Protein AF-A0A4S8M2S5-F1 (afdb_monomer)

pLDDT: mean 88.78, std 15.47, range [33.12, 98.62]

Mean predicted aligned error: 6.39 Å

Secondary structure (DSSP, 8-state):
----EEEEES--TT--HHHHHHHHHTTSTT-EEEEEEEE-TTT--EEEEEEEEESSHHHHHHHHHHHTT-B--STT---B-EEEE-SS-SHHHHHHHHHTSGGGGS-GGGS-EEE--SSSTTTTSEEPPPPPSSPPPPS--SS-S---

Organism: Dendrothele bispora (strain CBS 962.96) (NCBI:txid1314807)

Foldseek 3Di:
DFFFKKKKFQADFADFPVNVLVVLCVFQNLFWFKKAFAADPVVRTTPGIMMTGGLGPVSVVSCCVVQAQDQPPPPPDRTHIHMDGDPQGDPVSVLVVQLQDCQVVDDPSRHMWGFDSDPDPRRSPTDDRDHRPDDHDDPDCPDDPDDD

InterPro domains:
  IPR000504 RNA recognition motif domain [PS50102] (4-88)
  IPR007201 Mei2-like, C-terminal RNA recognition motif [PF04059] (3-99)
  IPR012677 Nucleotide-binding alpha-beta plait domain superfamily [G3DSA:3.30.70.330] (5-88)
  IPR035979 RNA-binding domain superfamily [SSF54928] (3-73)

Radius of gyration: 15.42 Å; Cα contacts (8 Å, |Δi|>4): 245; chains: 1; bounding box: 32×38×40 Å

Structure (mmCIF, N/CA/C/O backbone):
data_AF-A0A4S8M2S5-F1
#
_entry.id   AF-A0A4S8M2S5-F1
#
loop_
_atom_site.group_PDB
_atom_site.id
_atom_site.type_symbol
_atom_site.label_atom_id
_atom_site.label_alt_id
_atom_site.label_comp_id
_atom_site.label_asym_id
_atom_site.label_entity_id
_atom_site.label_seq_id
_atom_site.pdbx_PDB_ins_code
_atom_site.Cartn_x
_atom_site.Cartn_y
_atom_site.Cartn_z
_atom_site.occupancy
_atom_site.B_iso_or_equiv
_atom_site.auth_seq_id
_atom_site.auth_comp_id
_atom_site.auth_asym_id
_atom_site.auth_atom_id
_atom_site.pdbx_PDB_model_num
ATOM 1 N N . ASP A 1 1 ? -19.043 -10.058 0.296 1.00 74.88 1 ASP A N 1
ATOM 2 C CA . ASP A 1 1 ? -18.002 -9.318 -0.442 1.00 74.88 1 ASP A CA 1
ATOM 3 C C . ASP A 1 1 ? -16.680 -10.021 -0.181 1.00 74.88 1 ASP A C 1
ATOM 5 O O . ASP A 1 1 ? -16.375 -10.253 0.982 1.00 74.88 1 ASP A O 1
ATOM 9 N N . THR A 1 2 ? -15.982 -10.461 -1.226 1.00 92.00 2 THR A N 1
ATOM 10 C CA . THR A 1 2 ? -14.740 -11.259 -1.138 1.00 92.00 2 THR A CA 1
ATOM 11 C C . THR A 1 2 ? -13.499 -10.458 -1.533 1.00 92.00 2 THR A C 1
ATOM 13 O O . THR A 1 2 ? -12.407 -11.009 -1.627 1.00 92.00 2 THR A O 1
ATOM 16 N N . ARG A 1 3 ? -13.661 -9.158 -1.792 1.00 96.88 3 ARG A N 1
ATOM 17 C CA . ARG A 1 3 ? -12.584 -8.274 -2.237 1.00 96.88 3 ARG A CA 1
ATOM 18 C C . ARG A 1 3 ? -11.594 -8.002 -1.112 1.00 96.88 3 ARG A C 1
ATOM 20 O O . ARG A 1 3 ? -11.990 -7.668 0.002 1.00 96.88 3 ARG A O 1
ATOM 27 N N . THR A 1 4 ? -10.310 -8.084 -1.433 1.00 98.00 4 THR A N 1
ATOM 28 C CA . THR A 1 4 ? -9.194 -7.892 -0.494 1.00 98.00 4 THR A CA 1
ATOM 29 C C . THR A 1 4 ? -8.316 -6.696 -0.845 1.00 98.00 4 THR A C 1
ATOM 31 O O . THR A 1 4 ? -7.469 -6.297 -0.047 1.00 98.00 4 THR A O 1
ATOM 34 N N . THR A 1 5 ? -8.510 -6.095 -2.023 1.00 98.44 5 THR A N 1
ATOM 35 C CA . THR A 1 5 ? -7.683 -4.990 -2.507 1.00 98.44 5 THR A CA 1
ATOM 36 C C . THR A 1 5 ? -8.401 -3.655 -2.405 1.00 98.44 5 THR A C 1
ATOM 38 O O . THR A 1 5 ? -9.521 -3.476 -2.900 1.00 98.44 5 THR A O 1
ATOM 41 N N . ILE A 1 6 ? -7.714 -2.666 -1.844 1.00 98.25 6 ILE A N 1
ATOM 42 C CA . ILE A 1 6 ? -8.193 -1.288 -1.770 1.00 98.25 6 ILE A CA 1
ATOM 43 C C . ILE A 1 6 ? -7.203 -0.301 -2.376 1.00 98.25 6 ILE A C 1
ATOM 45 O 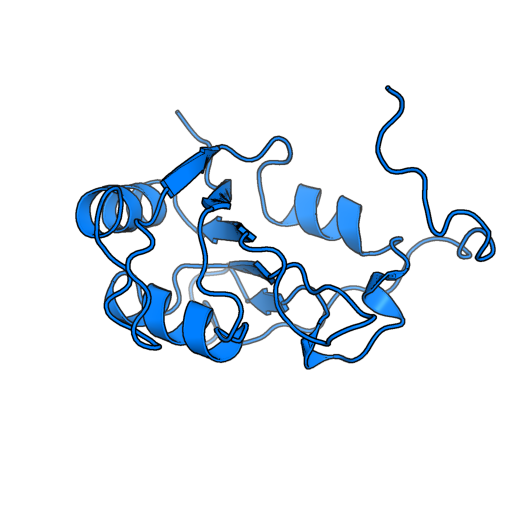O . ILE A 1 6 ? -5.993 -0.521 -2.422 1.00 98.25 6 ILE A O 1
ATOM 49 N N . MET A 1 7 ? -7.753 0.827 -2.808 1.00 98.38 7 MET A N 1
ATOM 50 C CA . MET A 1 7 ? -7.036 2.062 -3.062 1.00 98.38 7 MET A CA 1
ATOM 51 C C . MET A 1 7 ? -7.161 2.951 -1.822 1.00 98.38 7 MET A C 1
ATOM 53 O O . MET A 1 7 ? -8.251 3.443 -1.514 1.00 98.38 7 MET A O 1
ATOM 57 N N . ILE A 1 8 ? -6.051 3.164 -1.119 1.00 98.00 8 ILE A N 1
ATOM 58 C CA . ILE A 1 8 ? -5.950 4.148 -0.037 1.00 98.00 8 ILE A CA 1
ATOM 59 C C . ILE A 1 8 ? -5.679 5.507 -0.678 1.00 98.00 8 ILE A C 1
ATOM 61 O O . ILE A 1 8 ? -4.769 5.627 -1.494 1.00 98.00 8 ILE A O 1
ATOM 65 N N . LYS A 1 9 ? -6.461 6.526 -0.325 1.00 97.12 9 LYS A N 1
ATOM 66 C CA . LYS A 1 9 ? -6.413 7.875 -0.904 1.00 97.12 9 LYS A CA 1
ATOM 67 C C . LYS A 1 9 ? -6.102 8.920 0.161 1.00 97.12 9 LYS A C 1
ATOM 69 O O . LYS A 1 9 ? -6.181 8.657 1.363 1.00 97.12 9 LYS A O 1
ATOM 74 N N . ASN A 1 10 ? -5.805 10.129 -0.309 1.00 96.38 10 ASN A N 1
ATOM 75 C CA . ASN A 1 10 ? -5.429 11.287 0.496 1.00 96.38 10 ASN A CA 1
ATOM 76 C C . ASN A 1 10 ? -4.192 11.043 1.363 1.00 96.38 10 ASN A C 1
ATOM 78 O O . ASN A 1 10 ? -4.108 11.564 2.469 1.00 96.38 10 ASN A O 1
ATOM 82 N N . ILE A 1 11 ? -3.222 10.274 0.875 1.00 96.50 11 ILE A N 1
ATOM 83 C CA . ILE A 1 11 ? -1.954 10.045 1.575 1.00 96.50 11 ILE A CA 1
ATOM 84 C C . ILE A 1 11 ? -1.156 11.373 1.635 1.00 96.50 11 ILE A C 1
ATOM 86 O O . ILE A 1 11 ? -1.177 12.148 0.666 1.00 96.50 11 ILE A O 1
ATOM 90 N N . PRO A 1 12 ? -0.491 11.711 2.759 1.00 95.56 12 PRO A N 1
ATOM 91 C CA . PRO A 1 12 ? 0.417 12.856 2.829 1.00 95.56 12 PRO A CA 1
ATOM 92 C C . PRO A 1 12 ? 1.587 12.670 1.861 1.00 95.56 12 PRO A C 1
ATOM 94 O O . PRO A 1 12 ? 2.226 11.628 1.892 1.00 95.56 12 PRO A O 1
ATOM 97 N N . ASN A 1 13 ? 1.904 13.668 1.032 1.00 94.00 13 ASN A N 1
ATOM 98 C CA . ASN A 1 13 ? 2.871 13.538 -0.074 1.00 94.00 13 ASN A CA 1
ATOM 99 C C . ASN A 1 13 ? 4.302 13.172 0.364 1.00 94.00 13 ASN A C 1
ATOM 101 O O . ASN A 1 13 ? 5.061 12.623 -0.430 1.00 94.00 13 ASN A O 1
ATOM 105 N N . GLN A 1 14 ? 4.652 13.472 1.619 1.00 91.75 14 GLN A N 1
ATOM 106 C CA . GLN A 1 14 ? 5.952 13.155 2.223 1.00 91.75 14 GLN A CA 1
ATOM 107 C C . GLN A 1 14 ? 6.041 11.717 2.752 1.00 91.75 14 GLN A C 1
ATOM 109 O O . GLN A 1 14 ? 7.129 11.255 3.076 1.00 91.75 14 GLN A O 1
ATOM 114 N N . MET A 1 15 ? 4.914 11.007 2.855 1.00 94.44 15 MET A N 1
ATOM 115 C CA . MET A 1 15 ? 4.893 9.633 3.340 1.00 94.44 15 MET A CA 1
ATOM 116 C C . MET A 1 15 ? 5.586 8.706 2.338 1.00 94.44 15 MET A C 1
ATOM 118 O O . MET A 1 15 ? 5.242 8.701 1.154 1.00 94.44 15 MET A O 1
ATOM 122 N N . SER A 1 16 ? 6.533 7.905 2.820 1.00 94.94 16 SER A N 1
ATOM 123 C CA . SER A 1 16 ? 7.163 6.841 2.042 1.00 94.94 16 SER A CA 1
ATOM 124 C C . SER A 1 16 ? 6.348 5.545 2.084 1.00 94.94 16 SER A C 1
ATOM 126 O O . SER A 1 16 ? 5.436 5.363 2.895 1.00 94.94 16 SER A O 1
ATOM 128 N N . ASP A 1 17 ? 6.699 4.595 1.225 1.00 95.00 17 ASP A N 1
ATOM 129 C CA . ASP A 1 17 ? 6.134 3.249 1.264 1.00 95.00 17 ASP A CA 1
ATOM 130 C C . ASP A 1 17 ? 6.439 2.527 2.596 1.00 95.00 17 ASP A C 1
ATOM 132 O O . ASP A 1 17 ? 5.582 1.822 3.124 1.00 95.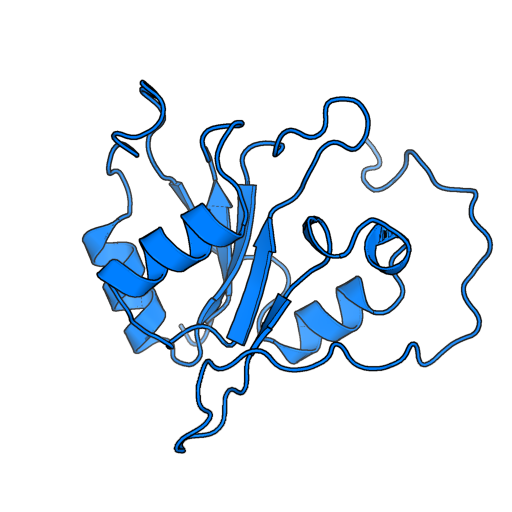00 17 ASP A O 1
ATOM 136 N N . LYS A 1 18 ? 7.618 2.752 3.191 1.00 95.81 18 LYS A N 1
ATOM 137 C CA . LYS A 1 18 ? 8.021 2.246 4.512 1.00 95.81 18 LYS A CA 1
ATOM 138 C C . LYS A 1 18 ? 7.155 2.828 5.626 1.00 95.81 18 LYS A C 1
ATOM 140 O O . LYS A 1 18 ? 6.728 2.083 6.511 1.00 95.81 18 LYS A O 1
ATOM 145 N N . ASP A 1 19 ? 6.856 4.123 5.568 1.00 96.06 19 ASP A N 1
ATOM 146 C CA . ASP A 1 19 ? 5.965 4.776 6.533 1.00 96.06 19 ASP A CA 1
ATOM 147 C C . ASP A 1 19 ? 4.549 4.205 6.439 1.00 96.06 19 ASP A C 1
ATOM 149 O O . ASP A 1 19 ? 3.932 3.900 7.460 1.00 96.06 19 ASP A O 1
ATOM 153 N N . LEU A 1 20 ? 4.051 3.996 5.215 1.00 96.75 20 LEU A N 1
ATOM 154 C CA . LEU A 1 20 ? 2.730 3.418 4.986 1.00 96.75 20 LEU A CA 1
ATOM 155 C C . LEU A 1 20 ? 2.651 1.962 5.468 1.00 96.75 20 LEU A C 1
ATOM 157 O O . LEU A 1 20 ? 1.690 1.598 6.144 1.00 96.75 20 LEU A O 1
ATOM 161 N N . ILE A 1 21 ? 3.671 1.143 5.191 1.00 97.31 21 ILE A N 1
ATOM 162 C CA . ILE A 1 21 ? 3.779 -0.227 5.722 1.00 97.31 21 ILE A CA 1
ATOM 163 C C . ILE A 1 21 ? 3.770 -0.204 7.252 1.00 97.31 21 ILE A C 1
ATOM 165 O O . ILE A 1 21 ? 3.026 -0.953 7.883 1.00 97.31 21 ILE A O 1
ATOM 169 N N . THR A 1 22 ? 4.556 0.685 7.862 1.00 97.06 22 THR A N 1
ATOM 170 C CA . THR A 1 22 ? 4.613 0.842 9.322 1.00 97.06 22 THR A CA 1
ATOM 171 C C . THR A 1 22 ? 3.254 1.248 9.888 1.00 97.06 22 THR A C 1
ATOM 173 O O . THR A 1 22 ? 2.828 0.715 10.910 1.00 97.06 22 THR A O 1
ATOM 176 N N . TYR A 1 23 ? 2.543 2.159 9.220 1.00 96.75 23 TYR A N 1
ATOM 177 C CA . TYR A 1 23 ? 1.197 2.574 9.605 1.00 96.75 23 TYR A CA 1
ATOM 178 C C . TYR A 1 23 ? 0.201 1.408 9.562 1.00 96.75 23 TYR A C 1
ATOM 180 O O . TYR A 1 23 ? -0.530 1.200 10.529 1.00 96.75 23 TYR A O 1
ATOM 188 N N . ILE A 1 24 ? 0.204 0.613 8.488 1.00 97.44 24 ILE A N 1
ATOM 189 C CA . ILE A 1 24 ? -0.669 -0.563 8.348 1.00 97.44 24 ILE A CA 1
ATOM 190 C C . ILE A 1 24 ? -0.339 -1.612 9.419 1.00 97.44 24 ILE A C 1
ATOM 192 O O . ILE A 1 24 ? -1.244 -2.119 10.086 1.00 97.44 24 ILE A O 1
ATOM 196 N N . ASN A 1 25 ? 0.950 -1.876 9.655 1.00 97.06 25 ASN A N 1
ATOM 197 C CA . ASN A 1 25 ? 1.407 -2.866 10.631 1.00 97.06 25 ASN A CA 1
ATOM 198 C C . ASN A 1 25 ? 1.009 -2.540 12.080 1.00 97.06 25 ASN A C 1
ATOM 200 O O . ASN A 1 25 ? 0.907 -3.455 12.892 1.00 97.06 25 ASN A O 1
ATOM 204 N N . LYS A 1 26 ? 0.734 -1.271 12.416 1.00 97.12 26 LYS A N 1
ATOM 205 C CA . LYS A 1 26 ? 0.195 -0.891 13.738 1.00 97.12 26 LYS A CA 1
ATOM 206 C C . LYS A 1 26 ? -1.228 -1.401 13.979 1.00 97.12 26 LYS A C 1
ATOM 208 O O . LYS A 1 26 ? -1.663 -1.443 15.125 1.00 97.12 26 LYS A O 1
ATOM 213 N N . VAL A 1 27 ? -1.964 -1.730 12.918 1.00 97.44 27 VAL A N 1
ATOM 214 C CA . VAL A 1 27 ? -3.365 -2.165 12.992 1.00 97.44 27 VAL A CA 1
ATOM 215 C C . VAL A 1 27 ? -3.494 -3.644 12.652 1.00 97.44 27 VAL A C 1
ATOM 217 O O . VAL A 1 27 ? -4.135 -4.380 13.396 1.00 97.44 27 VAL A O 1
ATOM 220 N N . VAL A 1 28 ? -2.872 -4.080 11.553 1.00 97.38 28 VAL A N 1
ATOM 221 C CA . VAL A 1 28 ? -2.892 -5.473 11.085 1.00 97.38 28 VAL A CA 1
ATOM 222 C C . VAL A 1 28 ? -1.474 -5.920 10.681 1.00 97.38 28 VAL A C 1
ATOM 224 O O . VAL A 1 28 ? -1.087 -5.828 9.514 1.00 97.38 28 VAL A O 1
ATOM 227 N N . PRO A 1 29 ? -0.646 -6.364 11.645 1.00 96.88 29 PRO A N 1
ATOM 228 C CA . PRO A 1 29 ? 0.766 -6.660 11.410 1.00 96.88 29 PRO A CA 1
ATOM 229 C C . PRO A 1 29 ? 0.958 -7.864 10.487 1.00 96.88 29 PRO A C 1
ATOM 231 O O . PRO A 1 29 ? 0.419 -8.935 10.756 1.00 96.88 29 PRO A O 1
ATOM 234 N N . ARG A 1 30 ? 1.775 -7.704 9.434 1.00 95.94 30 ARG A N 1
ATOM 235 C CA . ARG A 1 30 ? 2.110 -8.775 8.469 1.00 95.94 30 ARG A CA 1
ATOM 236 C C . ARG A 1 30 ? 0.876 -9.385 7.773 1.00 95.94 30 ARG A C 1
ATOM 238 O O . ARG A 1 30 ? 0.873 -10.560 7.424 1.00 95.94 30 ARG A O 1
ATOM 245 N N . ARG A 1 31 ? -0.189 -8.592 7.579 1.00 97.81 31 ARG A N 1
ATOM 246 C CA . ARG A 1 31 ? -1.465 -9.029 6.966 1.00 97.81 31 ARG A CA 1
ATOM 247 C C . ARG A 1 31 ? -1.723 -8.491 5.558 1.00 97.81 31 ARG A C 1
ATOM 249 O O . ARG A 1 31 ? -2.851 -8.543 5.071 1.00 97.81 31 ARG A O 1
ATOM 256 N N . ILE A 1 32 ? -0.690 -7.977 4.903 1.00 98.31 32 ILE A N 1
ATOM 257 C CA . ILE A 1 32 ? -0.740 -7.548 3.504 1.00 98.31 32 ILE A CA 1
ATOM 258 C C . ILE A 1 32 ? 0.264 -8.350 2.688 1.00 98.31 32 ILE A C 1
ATOM 260 O O . ILE A 1 32 ? 1.310 -8.733 3.205 1.00 98.31 32 ILE A O 1
ATOM 264 N N . ASP A 1 33 ? -0.049 -8.568 1.418 1.00 98.25 33 ASP A N 1
ATOM 265 C CA . ASP A 1 33 ? 0.802 -9.306 0.479 1.00 98.25 33 ASP A CA 1
ATOM 266 C C . ASP A 1 33 ? 1.123 -8.526 -0.805 1.00 98.25 33 ASP A C 1
ATOM 268 O O . ASP A 1 33 ? 1.926 -8.973 -1.627 1.00 98.25 33 ASP A O 1
ATOM 272 N N . PHE A 1 34 ? 0.572 -7.317 -0.939 1.00 98.50 34 PHE A N 1
ATOM 273 C CA . PHE A 1 34 ? 0.917 -6.364 -1.984 1.00 98.50 34 PHE A CA 1
ATOM 274 C C . PHE A 1 34 ? 0.776 -4.925 -1.478 1.00 98.50 34 PHE A C 1
ATOM 276 O O . PHE A 1 34 ? -0.232 -4.575 -0.857 1.00 98.50 34 PHE A O 1
ATOM 283 N N . LEU A 1 35 ? 1.741 -4.065 -1.809 1.00 98.44 35 LEU A N 1
ATOM 284 C CA . LEU A 1 35 ? 1.659 -2.621 -1.613 1.00 98.44 35 LEU A CA 1
ATOM 285 C C . LEU A 1 35 ? 2.345 -1.873 -2.754 1.00 98.44 35 LEU A C 1
ATOM 287 O O . LEU A 1 35 ? 3.505 -2.114 -3.061 1.00 98.44 35 LEU A O 1
ATOM 291 N N . TYR A 1 36 ? 1.661 -0.889 -3.324 1.00 97.81 36 TYR A N 1
ATOM 292 C CA . TYR A 1 36 ? 2.256 0.048 -4.270 1.00 97.81 36 TYR A CA 1
ATOM 293 C C . TYR A 1 36 ? 1.817 1.473 -3.951 1.00 97.81 36 TYR A C 1
ATOM 295 O O . TYR A 1 36 ? 0.651 1.824 -4.141 1.00 97.81 36 TYR A O 1
ATOM 303 N N . LEU A 1 37 ? 2.754 2.294 -3.473 1.00 97.38 37 LEU A N 1
ATOM 304 C CA . LEU A 1 37 ? 2.571 3.732 -3.301 1.00 97.38 37 LEU A CA 1
ATOM 305 C C . LEU A 1 37 ? 2.994 4.434 -4.591 1.00 97.38 37 LEU A C 1
ATOM 307 O O . LEU A 1 37 ? 4.153 4.348 -4.991 1.00 97.38 37 LEU A O 1
ATOM 311 N N . ARG A 1 38 ? 2.071 5.141 -5.248 1.00 94.06 38 ARG A N 1
ATOM 312 C CA . ARG A 1 38 ? 2.407 5.819 -6.502 1.00 94.06 38 ARG A CA 1
ATOM 313 C C . ARG A 1 38 ? 3.201 7.093 -6.218 1.00 94.06 38 ARG A C 1
ATOM 315 O O . ARG A 1 38 ? 2.747 7.961 -5.470 1.00 94.06 38 ARG A O 1
ATOM 322 N N . VAL A 1 39 ? 4.349 7.213 -6.876 1.00 92.25 39 VAL A N 1
ATOM 323 C CA . VAL A 1 39 ? 5.265 8.355 -6.788 1.00 92.25 39 VAL A CA 1
ATOM 324 C C . VAL A 1 39 ? 5.257 9.138 -8.096 1.00 92.25 39 VAL A C 1
ATOM 326 O O . VAL A 1 39 ? 5.127 8.561 -9.176 1.00 92.25 39 VAL A O 1
ATOM 329 N N . ASP A 1 40 ? 5.343 10.458 -7.987 1.00 88.94 40 ASP A N 1
ATOM 330 C CA . ASP A 1 40 ? 5.670 11.343 -9.096 1.00 88.94 40 ASP A CA 1
ATOM 331 C C . ASP A 1 40 ? 7.194 11.391 -9.245 1.00 88.94 40 ASP A C 1
ATOM 333 O O . ASP A 1 40 ? 7.913 11.839 -8.351 1.00 88.94 40 ASP A O 1
ATOM 337 N N . PHE A 1 41 ? 7.697 10.903 -10.376 1.00 84.69 41 PHE A N 1
ATOM 338 C CA . PHE A 1 41 ? 9.134 10.779 -10.617 1.00 84.69 41 PHE A CA 1
ATOM 339 C C . PHE A 1 41 ? 9.843 12.128 -10.763 1.00 84.69 41 PHE A C 1
ATOM 341 O O . PHE A 1 41 ? 11.057 12.191 -10.587 1.00 84.69 41 PHE A O 1
ATOM 348 N N . SER A 1 42 ? 9.113 13.205 -11.071 1.00 84.81 42 SER A N 1
ATOM 349 C CA . SER A 1 42 ? 9.701 14.532 -11.253 1.00 84.81 42 SER A CA 1
ATOM 350 C C . SER A 1 42 ? 10.100 15.177 -9.928 1.00 84.81 42 SER A C 1
ATOM 352 O O . SER A 1 42 ? 11.158 15.796 -9.850 1.00 84.81 42 SER A O 1
ATOM 354 N N . ASN A 1 43 ? 9.278 15.031 -8.885 1.00 85.25 43 ASN A N 1
ATOM 355 C CA . ASN A 1 43 ? 9.531 15.622 -7.563 1.00 85.25 43 ASN A CA 1
ATOM 356 C C . ASN A 1 43 ? 9.874 14.586 -6.476 1.00 85.25 43 ASN A C 1
ATOM 358 O O . ASN A 1 43 ? 10.290 14.968 -5.385 1.00 85.25 43 ASN A O 1
ATOM 362 N N . GLY A 1 44 ? 9.726 13.288 -6.758 1.00 84.50 44 GLY A N 1
ATOM 363 C CA . GLY A 1 44 ? 10.007 12.199 -5.822 1.00 84.50 44 GLY A CA 1
ATOM 364 C C . GLY A 1 44 ? 8.992 12.058 -4.683 1.00 84.50 44 GLY A C 1
ATOM 365 O O . GLY A 1 44 ? 9.213 11.257 -3.775 1.00 84.50 44 GLY A O 1
ATOM 366 N N . CYS A 1 45 ? 7.888 12.807 -4.706 1.00 90.38 45 CYS A N 1
ATOM 367 C CA . CYS A 1 45 ? 6.819 12.729 -3.717 1.00 90.38 45 CYS A CA 1
ATOM 368 C C . CYS A 1 45 ? 5.713 11.772 -4.170 1.00 90.38 45 CYS A C 1
ATOM 370 O O . CYS A 1 45 ? 5.475 11.577 -5.363 1.00 90.38 45 CYS A O 1
ATOM 372 N N . ASN A 1 46 ? 4.968 11.200 -3.219 1.00 93.38 46 ASN A N 1
ATOM 373 C CA . ASN A 1 46 ? 3.794 10.418 -3.598 1.00 93.38 46 ASN A CA 1
ATOM 374 C C . ASN A 1 46 ? 2.670 11.313 -4.145 1.00 93.38 46 ASN A C 1
ATOM 376 O O . ASN A 1 46 ? 2.529 12.476 -3.758 1.00 93.38 46 ASN A O 1
ATOM 380 N N . VAL A 1 47 ? 1.836 10.750 -5.022 1.00 93.25 47 VAL A N 1
ATOM 381 C CA . VAL A 1 47 ? 0.688 11.453 -5.631 1.00 93.25 47 VAL A CA 1
ATOM 382 C C . VAL A 1 47 ? -0.601 11.329 -4.808 1.00 93.25 47 VAL A C 1
ATOM 384 O O . VAL A 1 47 ? -1.692 11.619 -5.293 1.00 93.25 47 VAL A O 1
ATOM 387 N N . GLY A 1 48 ? -0.497 10.889 -3.551 1.00 94.88 48 GLY A N 1
ATOM 388 C CA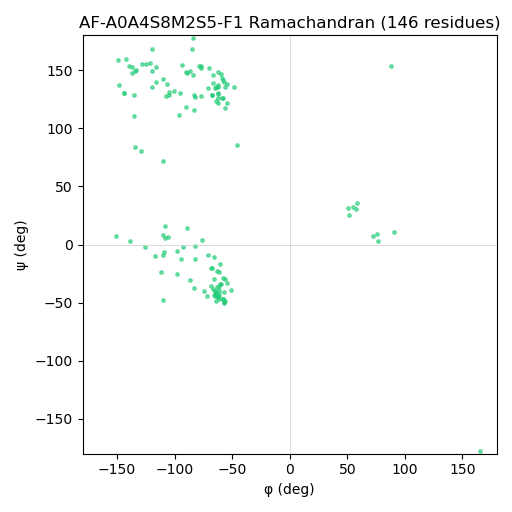 . GLY A 1 48 ? -1.607 10.862 -2.603 1.00 94.88 48 GLY A CA 1
ATOM 389 C C . GLY A 1 48 ? -2.437 9.581 -2.585 1.00 94.88 48 GLY A C 1
ATOM 390 O O . GLY A 1 48 ? -3.487 9.573 -1.939 1.00 94.88 48 GLY A O 1
ATOM 391 N N . TYR A 1 49 ? -2.003 8.502 -3.242 1.00 97.06 49 TYR A N 1
ATOM 392 C CA . TYR A 1 49 ? -2.682 7.211 -3.136 1.00 97.06 49 TYR A CA 1
ATOM 393 C C . TYR A 1 49 ? -1.760 5.999 -3.277 1.00 97.06 49 TYR A C 1
ATOM 395 O O . TYR A 1 49 ? -0.683 6.069 -3.872 1.00 97.06 49 TYR A O 1
ATOM 403 N N . ALA A 1 50 ? -2.241 4.869 -2.764 1.00 98.06 50 ALA A N 1
ATOM 404 C CA . ALA A 1 50 ? -1.587 3.573 -2.846 1.00 98.06 50 ALA A CA 1
ATOM 405 C C . ALA A 1 50 ? -2.597 2.451 -3.111 1.00 98.06 50 ALA A C 1
ATOM 407 O O . ALA A 1 50 ? -3.763 2.557 -2.727 1.00 98.06 50 ALA A O 1
ATOM 408 N N . PHE A 1 51 ? -2.133 1.364 -3.721 1.00 98.31 51 PHE A N 1
ATOM 409 C CA . PHE A 1 51 ? -2.861 0.099 -3.800 1.00 98.31 51 PHE A CA 1
ATOM 410 C C . PHE A 1 51 ? -2.321 -0.864 -2.753 1.00 98.31 51 PHE A C 1
ATOM 412 O O . PHE A 1 51 ? -1.107 -1.024 -2.638 1.00 98.31 51 PHE A O 1
ATOM 419 N N . VAL A 1 52 ? -3.218 -1.497 -2.001 1.00 98.56 52 VAL A N 1
ATOM 420 C CA . VAL A 1 52 ? -2.868 -2.458 -0.951 1.00 98.56 52 VAL A CA 1
ATOM 421 C C . VAL A 1 52 ? -3.781 -3.669 -1.068 1.00 98.56 52 VAL A C 1
ATOM 423 O O . VAL A 1 52 ? -5.002 -3.505 -1.120 1.00 98.56 52 VAL A O 1
ATOM 426 N N . ASN A 1 53 ? -3.196 -4.866 -1.100 1.00 98.62 53 ASN A N 1
ATOM 427 C CA . ASN A 1 53 ? -3.935 -6.118 -0.964 1.00 98.62 53 ASN A CA 1
ATOM 428 C C . ASN A 1 53 ? -3.704 -6.707 0.428 1.00 98.62 53 ASN A C 1
ATOM 430 O O . ASN A 1 53 ? -2.565 -6.827 0.880 1.00 98.62 53 ASN A O 1
ATOM 434 N N . PHE A 1 54 ? -4.800 -7.042 1.103 1.00 98.44 54 PHE A N 1
ATOM 435 C CA . PHE A 1 54 ? -4.783 -7.764 2.370 1.00 98.44 54 PHE A CA 1
ATOM 436 C C . PHE A 1 54 ? -4.838 -9.268 2.104 1.00 98.44 54 PHE A C 1
ATOM 438 O O . PHE A 1 54 ? -5.476 -9.702 1.148 1.00 98.44 54 PHE A O 1
ATOM 445 N N . ILE A 1 55 ? -4.209 -10.062 2.971 1.00 97.81 55 ILE A N 1
ATOM 446 C CA . ILE A 1 55 ? -4.211 -11.528 2.845 1.00 97.81 55 ILE A CA 1
ATOM 447 C C . ILE A 1 55 ? -5.636 -12.068 3.018 1.00 97.81 55 ILE A C 1
ATOM 449 O O . ILE A 1 55 ? -6.061 -12.968 2.297 1.00 97.81 55 ILE A O 1
ATOM 453 N N . THR A 1 56 ? -6.402 -11.498 3.955 1.00 97.44 56 THR A N 1
ATOM 454 C CA . THR A 1 56 ? -7.793 -11.890 4.195 1.00 97.44 56 THR A CA 1
ATOM 455 C C . THR A 1 56 ? -8.740 -10.694 4.185 1.00 97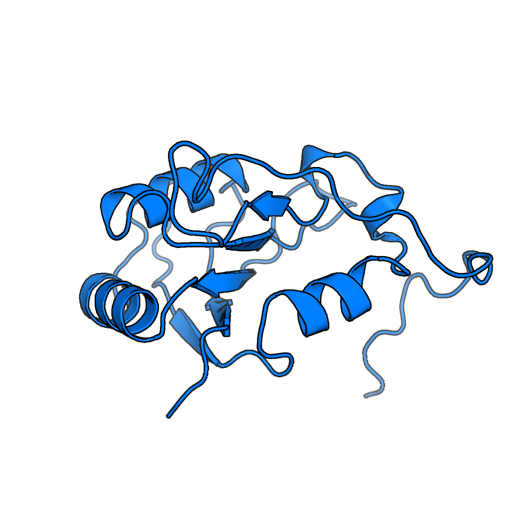.44 56 THR A C 1
ATOM 457 O O . THR A 1 56 ? -8.373 -9.560 4.506 1.00 97.44 56 THR A O 1
ATOM 460 N N . VAL A 1 57 ? -10.013 -10.958 3.876 1.00 97.81 57 VAL A N 1
ATOM 461 C CA . VAL A 1 57 ? -11.088 -9.956 3.978 1.00 97.81 57 VAL A CA 1
ATOM 462 C C . VAL A 1 57 ? -11.232 -9.454 5.419 1.00 97.81 57 VAL A C 1
ATOM 464 O O . VAL A 1 57 ? -11.504 -8.278 5.640 1.00 97.81 57 VAL A O 1
ATOM 467 N N . GLN A 1 58 ? -11.007 -10.314 6.416 1.00 97.81 58 GLN A N 1
ATOM 468 C CA . GLN A 1 58 ? -11.131 -9.941 7.824 1.00 97.81 58 GLN A CA 1
ATOM 469 C C . GLN A 1 58 ? -10.064 -8.920 8.249 1.00 97.81 58 GLN A C 1
ATOM 471 O O . GLN A 1 58 ? -10.369 -7.985 8.996 1.00 97.81 58 GLN A O 1
ATOM 476 N N . ASP A 1 59 ? -8.837 -9.056 7.741 1.00 97.88 59 ASP A N 1
ATOM 477 C CA . ASP A 1 59 ? -7.761 -8.090 7.976 1.00 97.88 59 ASP A CA 1
ATOM 478 C C . ASP A 1 59 ? -8.092 -6.734 7.341 1.00 97.88 59 ASP A C 1
ATOM 480 O O . ASP A 1 59 ? -7.980 -5.695 7.99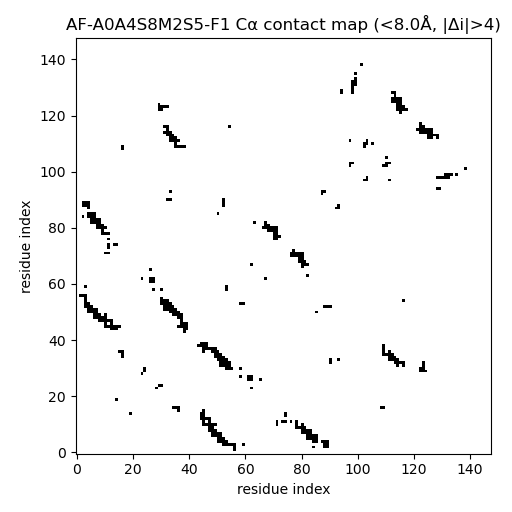8 1.00 97.88 59 ASP A O 1
ATOM 484 N N . LEU A 1 60 ? -8.595 -6.746 6.100 1.00 98.00 60 LEU A N 1
ATOM 485 C CA . LEU A 1 60 ? -9.073 -5.538 5.427 1.00 98.00 60 LEU A CA 1
ATOM 486 C C . LEU A 1 60 ? -10.169 -4.842 6.246 1.00 98.00 60 LEU A C 1
ATOM 488 O O . LEU A 1 60 ? -10.079 -3.643 6.503 1.00 98.00 60 LEU A O 1
ATOM 492 N N . LEU A 1 61 ? -11.197 -5.575 6.678 1.00 97.62 61 LEU A N 1
ATOM 493 C CA . LEU A 1 61 ? -12.308 -5.012 7.452 1.00 97.62 61 LEU A CA 1
ATOM 494 C C . LEU A 1 61 ? -11.836 -4.422 8.786 1.00 97.62 61 LEU A C 1
ATOM 496 O O . LEU A 1 61 ? -12.305 -3.356 9.194 1.00 97.62 61 LEU A O 1
ATOM 500 N N . THR A 1 62 ? -10.882 -5.083 9.443 1.00 98.19 62 THR A N 1
ATOM 501 C CA . THR A 1 62 ? -10.260 -4.595 10.681 1.00 98.19 62 THR A CA 1
ATOM 502 C C . THR A 1 62 ? -9.538 -3.269 10.439 1.00 98.19 62 THR A C 1
ATOM 504 O O . T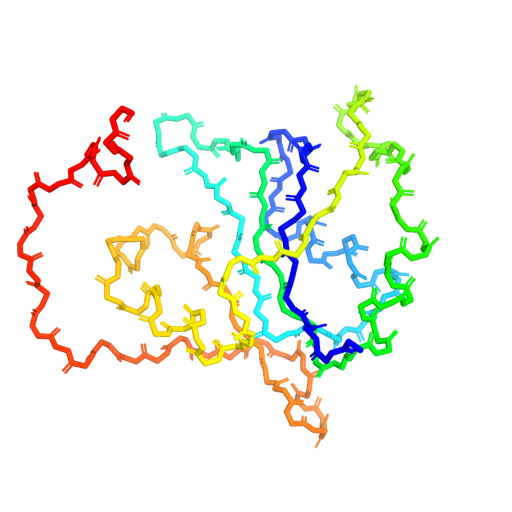HR A 1 62 ? -9.735 -2.309 11.189 1.00 98.19 62 THR A O 1
ATOM 507 N N . PHE A 1 63 ? -8.768 -3.179 9.351 1.00 98.06 63 PHE A N 1
ATOM 508 C CA . PHE A 1 63 ? -8.081 -1.953 8.955 1.00 98.06 63 PHE A CA 1
ATOM 509 C C . PHE A 1 63 ? -9.056 -0.822 8.592 1.00 98.06 63 PHE A C 1
ATOM 511 O O . PHE A 1 63 ? -8.939 0.285 9.119 1.00 98.06 63 PHE A O 1
ATOM 518 N N . VAL A 1 64 ? -10.066 -1.098 7.759 1.00 97.12 64 VAL A N 1
ATOM 519 C CA . VAL A 1 64 ? -11.097 -0.125 7.355 1.00 97.12 64 VAL A CA 1
ATOM 520 C C . VAL A 1 64 ? -11.808 0.446 8.579 1.00 97.12 64 VAL A C 1
ATOM 522 O O . VAL A 1 64 ? -11.885 1.665 8.724 1.00 97.12 64 VAL A O 1
ATOM 525 N N . LYS A 1 65 ? -12.271 -0.412 9.497 1.00 97.50 65 LYS A N 1
ATOM 526 C CA . LYS A 1 65 ? -12.985 0.011 10.711 1.00 97.50 65 LYS A CA 1
ATOM 527 C C . LYS A 1 65 ? -12.142 0.932 11.596 1.00 97.50 65 LYS A C 1
ATOM 529 O O . LYS A 1 65 ? -12.691 1.812 12.253 1.00 97.50 65 LYS A O 1
ATOM 534 N N . LYS A 1 66 ? -10.824 0.723 11.642 1.00 96.88 66 LYS A N 1
ATOM 535 C CA . LYS A 1 66 ? -9.917 1.507 12.487 1.00 96.88 66 LYS A CA 1
ATOM 536 C C . LYS A 1 66 ? -9.494 2.832 11.849 1.00 96.88 66 LYS A C 1
ATOM 538 O O . LYS A 1 66 ? -9.332 3.813 12.570 1.00 96.88 66 LYS A O 1
ATOM 543 N N . CYS A 1 67 ? -9.278 2.846 10.535 1.00 96.00 67 CYS A N 1
ATOM 544 C CA . CYS A 1 67 ? -8.540 3.913 9.857 1.00 96.00 67 CYS A CA 1
ATOM 545 C C . CYS A 1 67 ? -9.391 4.789 8.932 1.00 96.00 67 CYS A C 1
ATOM 547 O O . CYS A 1 67 ? -9.001 5.923 8.654 1.00 96.00 67 CYS A O 1
ATOM 549 N N . LEU A 1 68 ? -10.529 4.299 8.432 1.00 95.94 68 LEU A N 1
ATOM 550 C CA . LEU A 1 68 ? -11.358 5.071 7.509 1.00 95.94 68 LEU A CA 1
ATOM 551 C C . LEU A 1 68 ? -11.880 6.348 8.185 1.00 95.94 68 LEU A C 1
ATOM 553 O O . LEU A 1 68 ? -12.429 6.299 9.284 1.00 95.94 68 LEU A O 1
ATOM 557 N N . GLY A 1 69 ? -11.706 7.496 7.524 1.00 95.00 69 GLY A N 1
ATOM 558 C CA . GLY A 1 69 ? -12.161 8.789 8.041 1.00 95.00 69 GLY A CA 1
ATOM 559 C C . GLY A 1 69 ? -11.277 9.383 9.142 1.00 95.00 69 GLY A C 1
ATOM 560 O O . GLY A 1 69 ? -11.596 10.449 9.663 1.00 95.00 69 GLY A O 1
ATOM 561 N N . GLN A 1 70 ? -10.159 8.739 9.490 1.00 95.12 70 GLN A N 1
ATOM 562 C CA . GLN A 1 70 ? -9.200 9.278 10.453 1.00 95.12 70 GLN A CA 1
ATOM 563 C C . GLN A 1 70 ? -8.221 10.241 9.777 1.00 95.12 70 GLN A C 1
ATOM 565 O O . GLN A 1 70 ? -7.809 10.038 8.632 1.00 95.12 70 GLN A O 1
ATOM 570 N N . LYS A 1 71 ? -7.805 11.286 10.499 1.00 93.56 71 LYS A N 1
ATOM 571 C CA . LYS A 1 71 ? -6.672 12.122 10.080 1.00 93.56 71 LYS A CA 1
ATOM 572 C C . LYS A 1 71 ? -5.383 11.307 10.138 1.00 93.56 71 LYS A C 1
ATOM 574 O O . LYS A 1 71 ? -5.205 10.481 11.033 1.00 93.56 71 LYS A O 1
ATOM 579 N N . TRP A 1 72 ? -4.457 11.576 9.220 1.00 90.50 72 TRP A N 1
ATOM 580 C CA . TRP A 1 72 ? -3.155 10.900 9.230 1.00 90.50 72 TRP A CA 1
ATOM 581 C C . TRP A 1 72 ? -2.313 11.252 10.457 1.00 90.50 72 TRP A C 1
ATOM 583 O O . TRP A 1 72 ? -1.526 10.416 10.891 1.00 90.50 72 TRP A O 1
ATOM 593 N N . ASN A 1 73 ? -2.481 12.463 11.010 1.00 86.75 73 ASN A N 1
ATOM 594 C CA . ASN A 1 73 ? -1.745 12.971 12.179 1.00 86.75 73 ASN A CA 1
ATOM 595 C C . ASN A 1 73 ? -0.217 12.810 12.050 1.00 86.75 73 ASN A C 1
ATOM 597 O O . ASN A 1 73 ? 0.494 12.604 13.030 1.00 86.75 73 ASN A O 1
ATOM 601 N N . MET A 1 74 ? 0.283 12.887 10.817 1.00 84.38 74 MET A N 1
ATOM 602 C CA . MET A 1 74 ? 1.692 12.773 10.455 1.00 84.38 74 MET A CA 1
ATOM 603 C C . MET A 1 74 ? 2.033 13.886 9.470 1.00 84.38 74 MET A C 1
ATOM 605 O O . MET A 1 74 ? 1.174 14.311 8.693 1.00 84.38 74 MET A O 1
ATOM 609 N N . PHE A 1 75 ? 3.285 14.350 9.497 1.00 85.12 75 PHE A N 1
ATOM 610 C CA . PHE A 1 75 ? 3.798 15.391 8.593 1.00 85.12 75 PHE A CA 1
ATOM 611 C C . PHE A 1 75 ? 2.971 16.691 8.608 1.00 85.12 75 PHE A C 1
ATOM 613 O O . PHE A 1 75 ? 2.805 17.328 7.570 1.00 85.12 75 PHE A O 1
ATOM 620 N N . SER A 1 76 ? 2.382 17.039 9.761 1.00 84.56 76 SER A N 1
ATOM 621 C CA . SER A 1 76 ? 1.450 18.172 9.919 1.00 84.56 76 SER A CA 1
ATOM 622 C C . SER A 1 76 ? 0.301 18.176 8.900 1.00 84.56 76 SER A C 1
ATOM 624 O O . SER A 1 76 ? -0.246 19.221 8.561 1.00 84.56 76 SER A O 1
ATOM 626 N N . SER A 1 77 ? -0.060 17.001 8.375 1.00 84.38 77 SER A N 1
ATOM 627 C CA . SER A 1 77 ? -1.083 16.879 7.350 1.00 84.38 77 SER A CA 1
ATOM 628 C C . SER A 1 77 ? -2.476 16.871 7.968 1.00 84.38 77 SER A C 1
ATOM 630 O O . SER A 1 77 ? -2.793 16.028 8.806 1.00 84.38 77 SER A O 1
ATOM 632 N N . GLU A 1 78 ? -3.344 17.752 7.475 1.00 91.50 78 GLU A N 1
ATOM 633 C CA . GLU A 1 78 ? -4.773 17.757 7.810 1.00 91.50 78 GLU A CA 1
ATOM 634 C C . GLU A 1 78 ? -5.587 16.760 6.975 1.00 91.50 78 GLU A C 1
ATOM 636 O O . GLU A 1 78 ? -6.800 16.632 7.158 1.00 91.50 78 GLU A O 1
ATOM 641 N N . LYS A 1 79 ? -4.928 16.044 6.052 1.00 93.12 79 LYS A N 1
ATOM 642 C CA . LYS A 1 79 ? -5.581 15.071 5.179 1.00 93.12 79 LYS A CA 1
ATOM 643 C C . LYS A 1 79 ? -6.264 13.981 6.005 1.00 93.12 79 LYS A C 1
ATOM 645 O O . LYS A 1 79 ? -5.746 13.505 7.020 1.00 93.12 79 LYS A O 1
ATOM 650 N N . VAL A 1 80 ? -7.415 13.550 5.504 1.00 95.00 80 VAL A N 1
ATOM 651 C CA . VAL A 1 80 ? -8.223 12.474 6.080 1.00 95.00 80 VAL A CA 1
ATOM 652 C C . VAL A 1 80 ? -8.113 11.248 5.189 1.00 95.00 80 VAL A C 1
ATOM 654 O O . VAL A 1 80 ? -8.350 11.338 3.980 1.00 95.00 80 VAL A O 1
ATOM 657 N N . LEU A 1 81 ? -7.762 10.113 5.787 1.00 97.06 81 LEU A N 1
ATOM 658 C CA . LEU A 1 81 ? -7.614 8.840 5.104 1.00 97.06 81 LEU A CA 1
ATOM 659 C C . LEU A 1 81 ? -8.957 8.411 4.507 1.00 97.06 81 LEU A C 1
ATOM 661 O O . LEU A 1 81 ? -9.953 8.224 5.211 1.00 97.06 81 LEU A O 1
ATOM 665 N N . GLN A 1 82 ? -8.956 8.209 3.193 1.00 97.38 82 GLN A N 1
ATOM 666 C CA . GLN A 1 82 ? -10.081 7.646 2.454 1.00 97.38 82 GLN A CA 1
ATOM 667 C C . GLN A 1 82 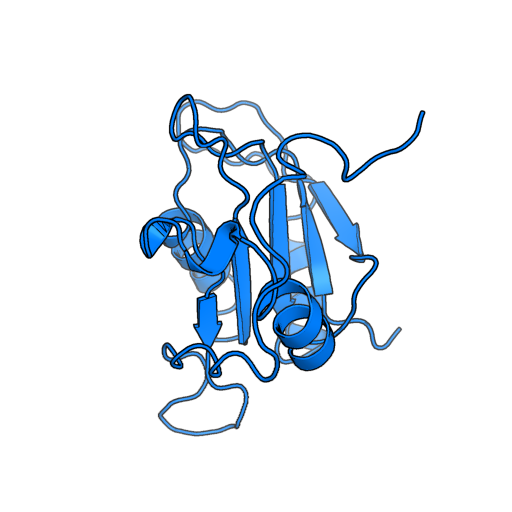? -9.686 6.309 1.832 1.00 97.38 82 GLN A C 1
ATOM 669 O O . GLN A 1 82 ? -8.518 6.073 1.526 1.00 97.38 82 GLN A O 1
ATOM 674 N N . MET A 1 83 ? -10.665 5.433 1.621 1.00 97.06 83 MET A N 1
ATOM 675 C CA . MET A 1 83 ? -10.456 4.142 0.972 1.00 97.06 83 MET A CA 1
ATOM 676 C C . MET A 1 83 ? -11.580 3.875 -0.025 1.00 97.06 83 MET A C 1
ATOM 678 O O . MET A 1 83 ? -12.724 4.270 0.189 1.00 97.06 83 MET A O 1
ATOM 682 N N . SER A 1 84 ? -11.264 3.179 -1.110 1.00 97.06 84 SER A N 1
ATOM 683 C CA . SER A 1 84 ? -12.257 2.530 -1.966 1.00 97.06 84 SER A CA 1
ATOM 684 C C . SER A 1 84 ? -11.714 1.194 -2.441 1.00 97.06 84 SER A C 1
ATOM 686 O O . SER A 1 84 ? -10.501 1.002 -2.469 1.00 97.06 84 SER A O 1
ATOM 688 N N . TYR A 1 85 ? -12.581 0.283 -2.869 1.00 97.69 85 TYR A N 1
ATOM 689 C CA . TYR A 1 85 ? -12.111 -0.916 -3.555 1.00 97.69 85 TYR A CA 1
ATOM 690 C C . TYR A 1 85 ? -11.308 -0.548 -4.805 1.00 97.69 85 TYR A C 1
ATOM 692 O O . TYR A 1 85 ? -11.626 0.424 -5.495 1.00 97.69 85 TYR A O 1
ATOM 700 N N . ALA A 1 86 ? -10.243 -1.304 -5.060 1.00 95.69 86 ALA A N 1
ATOM 701 C CA . ALA A 1 86 ? -9.464 -1.175 -6.282 1.00 95.69 86 ALA A CA 1
ATOM 702 C C . ALA A 1 86 ? -10.171 -1.868 -7.458 1.00 95.69 86 ALA A C 1
ATOM 704 O O . ALA A 1 86 ? -10.911 -2.833 -7.264 1.00 95.69 86 ALA A O 1
ATOM 705 N N . ASN A 1 87 ? -9.908 -1.404 -8.682 1.00 93.94 87 ASN A N 1
ATOM 706 C CA . ASN A 1 87 ? -10.453 -2.032 -9.892 1.00 93.94 87 ASN A CA 1
ATOM 707 C C . ASN A 1 87 ? -9.852 -3.426 -10.137 1.00 93.94 87 ASN A C 1
ATOM 709 O O . ASN A 1 87 ? -10.551 -4.323 -10.593 1.00 93.94 87 ASN A O 1
ATOM 713 N N . TYR A 1 88 ? -8.568 -3.604 -9.812 1.00 93.06 88 TYR A N 1
ATOM 714 C CA . TYR A 1 88 ? -7.882 -4.897 -9.828 1.00 93.06 88 TYR A CA 1
ATOM 715 C C . TYR A 1 88 ? -7.919 -5.479 -8.414 1.00 93.06 88 TYR A C 1
ATOM 717 O O . TYR A 1 88 ? -7.607 -4.770 -7.456 1.00 93.06 88 TYR A O 1
ATOM 725 N N . GLN A 1 89 ? -8.332 -6.739 -8.290 1.00 97.62 89 GLN A N 1
ATOM 726 C CA . GLN A 1 89 ? -8.518 -7.428 -7.013 1.00 97.62 89 GLN A CA 1
ATOM 727 C C . GLN A 1 89 ? -7.615 -8.659 -6.929 1.00 97.62 89 GLN A C 1
ATOM 729 O O . GLN A 1 89 ? -7.554 -9.439 -7.876 1.00 97.62 89 GLN A O 1
ATOM 734 N N . GLY A 1 90 ? -6.968 -8.832 -5.778 1.00 96.56 90 GLY A N 1
ATOM 735 C CA . GLY A 1 90 ? -6.030 -9.912 -5.485 1.00 96.56 90 GLY A CA 1
ATOM 736 C C . GLY A 1 90 ? -4.586 -9.598 -5.887 1.00 96.56 90 GLY A C 1
ATOM 737 O O . GLY A 1 90 ? -4.324 -8.811 -6.801 1.0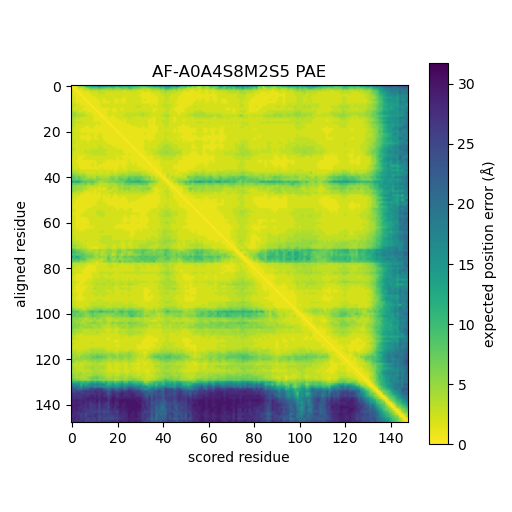0 96.56 90 GLY A O 1
ATOM 738 N N . LYS A 1 91 ? -3.644 -10.244 -5.191 1.00 96.88 91 LYS A N 1
ATOM 739 C CA . LYS A 1 91 ? -2.199 -10.126 -5.424 1.00 96.88 91 LYS A CA 1
ATOM 740 C C . LYS A 1 91 ? -1.820 -10.463 -6.866 1.00 96.88 91 LYS A C 1
ATOM 742 O O . LYS A 1 91 ? -1.148 -9.661 -7.505 1.00 96.88 91 LYS A O 1
ATOM 747 N N . ASP A 1 92 ? -2.309 -11.578 -7.405 1.00 95.12 92 ASP A N 1
ATOM 748 C CA . ASP A 1 92 ? -1.947 -12.042 -8.752 1.00 95.12 92 ASP A CA 1
ATOM 749 C C . ASP A 1 92 ? -2.344 -11.042 -9.840 1.00 95.12 92 ASP A C 1
ATOM 751 O O . ASP A 1 92 ? -1.538 -10.705 -10.706 1.00 95.12 92 ASP A O 1
ATOM 755 N N . ALA A 1 93 ? -3.558 -10.487 -9.761 1.00 94.88 93 ALA A N 1
ATOM 756 C CA . ALA A 1 93 ? -4.028 -9.485 -10.716 1.00 94.88 93 ALA A CA 1
ATOM 757 C C . ALA A 1 93 ? -3.183 -8.201 -10.669 1.00 94.88 93 ALA A C 1
ATOM 759 O O . ALA A 1 93 ? -2.940 -7.568 -11.699 1.00 94.88 93 ALA A O 1
ATOM 760 N N . LEU A 1 94 ? -2.727 -7.807 -9.477 1.00 95.88 94 LEU A N 1
ATOM 761 C CA . LEU A 1 94 ? -1.846 -6.658 -9.296 1.00 95.88 94 LEU A CA 1
ATOM 762 C C . LEU A 1 94 ? -0.430 -6.947 -9.806 1.00 95.88 94 LEU A C 1
ATOM 764 O O . LEU A 1 94 ? 0.134 -6.130 -10.531 1.00 95.88 94 LEU A O 1
ATOM 768 N N . VAL A 1 95 ? 0.134 -8.113 -9.494 1.00 94.38 95 VAL A N 1
ATOM 769 C CA . VAL A 1 95 ? 1.439 -8.539 -10.016 1.00 94.38 95 VAL A CA 1
ATOM 770 C C . VAL A 1 95 ? 1.412 -8.570 -11.542 1.00 94.38 95 VAL A C 1
ATOM 772 O O . VAL A 1 95 ? 2.273 -7.963 -12.172 1.00 94.38 95 VAL A O 1
ATOM 775 N N . GLU A 1 96 ? 0.383 -9.164 -12.148 1.00 91.94 96 GLU A N 1
ATOM 776 C CA . GLU A 1 96 ? 0.189 -9.189 -13.601 1.00 91.94 96 GLU A CA 1
ATOM 777 C C . GLU A 1 96 ? 0.139 -7.778 -14.200 1.00 91.94 96 GLU A C 1
ATOM 779 O O . GLU A 1 96 ? 0.736 -7.501 -15.244 1.00 91.94 96 GLU A O 1
ATOM 784 N N . LYS A 1 97 ? -0.539 -6.855 -13.509 1.00 90.75 97 LYS A N 1
ATOM 785 C CA . LYS A 1 97 ? -0.662 -5.461 -13.934 1.00 90.75 97 LYS A CA 1
ATOM 786 C C . LYS A 1 97 ? 0.680 -4.733 -13.940 1.00 90.75 97 LYS A C 1
ATOM 788 O O . LYS A 1 97 ? 0.922 -3.922 -14.836 1.00 90.75 97 LYS A O 1
ATOM 793 N N . PHE A 1 98 ? 1.522 -4.978 -12.938 1.00 90.62 98 PHE A N 1
ATOM 794 C CA . PHE A 1 98 ? 2.752 -4.215 -12.737 1.00 90.62 98 PHE A CA 1
ATOM 795 C C . PHE A 1 98 ? 4.009 -4.885 -13.291 1.00 90.62 98 PHE A C 1
ATOM 797 O O . PHE A 1 98 ? 4.917 -4.159 -13.685 1.00 90.62 98 PHE A O 1
ATOM 804 N N . LYS A 1 99 ? 4.053 -6.217 -13.432 1.00 86.31 99 LYS A N 1
ATOM 805 C CA . LYS A 1 99 ? 5.242 -6.952 -13.913 1.00 86.31 99 LYS A CA 1
ATOM 806 C C . LYS A 1 99 ? 5.752 -6.479 -15.280 1.00 86.31 99 LYS A C 1
ATOM 808 O O . LYS A 1 99 ? 6.943 -6.555 -15.558 1.00 86.31 99 LYS A O 1
ATOM 813 N N . ASN A 1 100 ? 4.848 -5.979 -16.127 1.00 80.25 100 ASN A N 1
ATOM 814 C CA . ASN A 1 100 ? 5.148 -5.490 -17.477 1.00 80.25 100 ASN A CA 1
ATOM 815 C C . ASN A 1 100 ? 5.112 -3.952 -17.585 1.00 80.25 100 ASN A C 1
ATOM 817 O O . ASN A 1 100 ? 5.182 -3.410 -18.687 1.00 80.25 100 ASN A O 1
ATOM 821 N N . SER A 1 101 ? 4.951 -3.243 -16.466 1.00 86.06 101 SER A N 1
ATOM 822 C CA . SER A 1 101 ? 4.906 -1.781 -16.428 1.00 86.06 101 SER A CA 1
ATOM 823 C C . SER A 1 101 ? 6.315 -1.195 -16.310 1.00 86.06 101 SER A C 1
ATOM 825 O O . SER A 1 101 ? 7.186 -1.782 -15.669 1.00 86.06 101 SER A O 1
ATOM 827 N N . CYS A 1 102 ? 6.526 0.002 -16.868 1.00 85.88 102 CYS A N 1
ATOM 828 C CA . CYS A 1 102 ? 7.800 0.723 -16.776 1.00 85.88 102 CYS A CA 1
ATOM 829 C C . CYS A 1 102 ? 8.213 1.056 -15.335 1.00 85.88 102 CYS A C 1
ATOM 831 O O . CYS A 1 102 ? 9.381 1.331 -15.095 1.00 85.88 102 CYS A O 1
ATOM 833 N N . ILE A 1 103 ? 7.289 0.993 -14.367 1.00 88.06 103 ILE A N 1
ATOM 834 C CA . ILE A 1 103 ? 7.614 1.200 -12.949 1.00 88.06 103 ILE A CA 1
ATOM 835 C C . ILE A 1 103 ? 8.681 0.221 -12.444 1.00 88.06 103 ILE A C 1
ATOM 837 O O . ILE A 1 103 ? 9.444 0.572 -11.557 1.00 88.06 103 ILE A O 1
ATOM 841 N N . MET A 1 104 ? 8.765 -0.983 -13.019 1.00 87.88 104 MET A N 1
ATOM 842 C CA . MET A 1 104 ? 9.754 -1.992 -12.622 1.00 87.88 104 MET A CA 1
ATOM 843 C C . MET A 1 104 ? 11.187 -1.634 -13.050 1.00 87.88 104 MET A C 1
ATOM 845 O O . MET A 1 104 ? 12.124 -2.305 -12.628 1.00 87.88 104 MET A O 1
ATOM 849 N N . ASP A 1 105 ? 11.357 -0.594 -13.873 1.00 87.00 105 ASP A N 1
ATOM 850 C CA . ASP A 1 105 ? 12.659 -0.052 -14.288 1.00 87.00 105 ASP A CA 1
ATOM 851 C C . ASP A 1 105 ? 13.084 1.167 -13.460 1.00 87.00 105 ASP A C 1
ATOM 853 O O . ASP A 1 105 ? 14.195 1.673 -13.609 1.00 87.00 105 ASP A O 1
ATOM 857 N N . GLU A 1 106 ? 12.203 1.640 -12.579 1.00 90.25 106 GLU A N 1
ATOM 858 C CA . GLU A 1 106 ? 12.473 2.755 -11.681 1.00 90.25 106 GLU A CA 1
ATOM 859 C C . GLU A 1 106 ? 13.203 2.289 -10.414 1.00 90.25 106 GLU A C 1
ATOM 861 O O . GLU A 1 106 ? 13.451 1.102 -10.193 1.00 90.25 106 GLU A O 1
ATOM 866 N N . ARG A 1 107 ? 13.551 3.239 -9.541 1.00 88.50 107 ARG A N 1
ATOM 867 C CA . ARG A 1 107 ? 14.204 2.961 -8.252 1.00 88.50 107 ARG A CA 1
ATOM 868 C C . ARG A 1 107 ? 13.382 1.967 -7.432 1.00 88.50 107 ARG A C 1
ATOM 870 O O . ARG A 1 107 ? 12.176 2.138 -7.307 1.00 88.50 107 ARG A O 1
ATOM 877 N N . GLU A 1 108 ? 14.042 1.011 -6.783 1.00 89.31 108 GLU A N 1
ATOM 878 C CA . GLU A 1 108 ? 13.398 -0.029 -5.959 1.00 89.31 108 GLU A CA 1
ATOM 879 C C . GLU A 1 108 ? 12.406 0.545 -4.927 1.00 89.31 108 GLU A C 1
ATOM 881 O O . GLU A 1 108 ? 11.311 0.025 -4.751 1.00 89.31 108 GLU A O 1
ATOM 886 N N . ALA A 1 109 ? 12.735 1.686 -4.310 1.00 90.00 109 ALA A N 1
ATOM 887 C CA . ALA A 1 109 ? 11.863 2.380 -3.355 1.00 90.00 109 ALA A CA 1
ATOM 888 C C . ALA A 1 109 ? 10.555 2.938 -3.959 1.00 90.00 109 ALA A C 1
ATOM 890 O O . ALA A 1 109 ? 9.700 3.431 -3.228 1.00 90.00 109 ALA A O 1
ATOM 891 N N . TRP A 1 110 ? 10.418 2.942 -5.284 1.00 92.19 110 TRP A N 1
ATOM 892 C CA . TRP A 1 110 ? 9.217 3.366 -6.008 1.00 92.19 110 TRP A CA 1
ATOM 893 C C . TRP A 1 110 ? 8.494 2.185 -6.657 1.00 92.19 110 TRP A C 1
ATOM 895 O O . TRP A 1 110 ? 7.402 2.364 -7.195 1.00 92.19 110 TRP A O 1
ATOM 905 N N . GLN A 1 111 ? 9.079 0.988 -6.616 1.00 94.25 111 GLN A N 1
ATOM 906 C CA . GLN A 1 111 ? 8.478 -0.210 -7.180 1.00 94.25 111 GLN A CA 1
ATOM 907 C C . GLN A 1 111 ? 7.378 -0.763 -6.260 1.00 94.25 111 GLN A C 1
ATOM 909 O O . GLN A 1 111 ? 7.399 -0.552 -5.042 1.00 94.25 111 GLN A O 1
ATOM 914 N N . PRO A 1 112 ? 6.394 -1.487 -6.817 1.00 96.31 112 PRO A N 1
ATOM 915 C CA . PRO A 1 112 ? 5.481 -2.292 -6.023 1.00 96.31 112 PRO A CA 1
ATOM 916 C C . PRO A 1 112 ? 6.230 -3.312 -5.161 1.00 96.31 112 PRO A C 1
ATOM 918 O O . PRO A 1 112 ? 7.167 -3.965 -5.612 1.00 96.31 112 PRO A O 1
ATOM 921 N N . LYS A 1 113 ? 5.760 -3.489 -3.931 1.00 96.88 113 LYS A N 1
ATOM 922 C CA . LYS A 1 113 ? 6.265 -4.470 -2.976 1.00 96.88 113 LYS A CA 1
ATOM 923 C C . LYS A 1 113 ? 5.280 -5.609 -2.847 1.00 96.88 113 LYS A C 1
ATOM 925 O O . LYS A 1 113 ? 4.075 -5.374 -2.742 1.00 96.88 113 LYS A O 1
ATOM 930 N N . ILE A 1 114 ? 5.804 -6.822 -2.791 1.00 97.31 114 ILE A N 1
ATOM 931 C CA . ILE A 1 114 ? 5.021 -8.013 -2.491 1.00 97.31 114 ILE A CA 1
ATOM 932 C C . ILE A 1 114 ? 5.575 -8.717 -1.260 1.00 97.31 114 ILE A C 1
ATOM 934 O O . ILE A 1 114 ? 6.736 -8.534 -0.886 1.00 97.31 114 ILE A O 1
ATOM 938 N N . PHE A 1 115 ? 4.708 -9.480 -0.607 1.00 97.75 115 PHE A N 1
ATOM 939 C CA . PHE A 1 115 ? 5.033 -10.220 0.604 1.00 97.75 115 PHE A CA 1
ATOM 940 C C . PHE A 1 115 ? 4.428 -11.619 0.529 1.00 97.75 115 PHE A C 1
ATOM 942 O O . PHE A 1 115 ? 3.391 -11.811 -0.114 1.00 97.75 115 PHE A O 1
ATOM 949 N N . TYR A 1 116 ? 5.041 -12.583 1.212 1.00 97.56 116 TYR A N 1
ATOM 950 C CA . TYR A 1 116 ? 4.530 -13.952 1.242 1.00 97.56 116 TYR A CA 1
ATOM 951 C C . TYR A 1 116 ? 3.130 -14.004 1.874 1.00 97.56 116 TYR A C 1
ATOM 953 O O . TYR A 1 116 ? 2.928 -13.523 2.990 1.00 97.56 116 TYR A O 1
ATOM 961 N N . SER A 1 117 ? 2.163 -14.594 1.167 1.00 96.69 117 SER A N 1
ATOM 962 C CA . SER A 1 117 ? 0.768 -14.701 1.631 1.00 96.69 117 SER A CA 1
ATOM 963 C C . SER A 1 117 ? 0.544 -15.935 2.509 1.00 96.69 117 SER A C 1
ATOM 965 O O . SER A 1 117 ? -0.298 -15.912 3.411 1.00 96.69 117 SER A O 1
ATOM 967 N N . GLU A 1 118 ? 1.309 -17.000 2.256 1.00 94.94 118 GLU A N 1
ATOM 968 C CA . GLU A 1 118 ? 1.127 -18.303 2.891 1.00 94.94 118 GLU A CA 1
ATOM 969 C C . GLU A 1 118 ? 1.323 -18.239 4.411 1.00 94.94 118 GLU A C 1
ATOM 971 O O . GLU A 1 118 ? 2.264 -17.593 4.883 1.00 94.94 118 GLU A O 1
ATOM 976 N N . PRO A 1 119 ? 0.465 -18.910 5.202 1.00 93.00 119 PRO A N 1
ATOM 977 C CA . PRO A 1 119 ? 0.672 -19.039 6.635 1.00 93.00 119 PRO A CA 1
ATOM 978 C C . PRO A 1 119 ? 2.007 -19.726 6.937 1.00 93.00 119 PRO A C 1
ATOM 980 O O . PRO A 1 119 ? 2.277 -20.831 6.476 1.00 93.00 119 PRO A O 1
ATOM 983 N N . GLY A 1 120 ? 2.836 -19.086 7.757 1.00 92.94 120 GLY A N 1
ATOM 984 C CA . GLY A 1 120 ? 4.135 -19.624 8.136 1.00 92.94 120 GLY A CA 1
ATOM 985 C C . GLY A 1 120 ? 5.041 -18.571 8.768 1.00 92.94 120 GLY A C 1
ATOM 986 O O . GLY A 1 120 ? 4.627 -17.420 8.938 1.00 92.94 120 GLY A O 1
ATOM 987 N N . PRO A 1 121 ? 6.288 -18.943 9.106 1.00 93.56 121 PRO A N 1
ATOM 988 C CA . PRO A 1 121 ? 7.274 -18.021 9.670 1.00 93.56 121 PRO A CA 1
ATOM 989 C C . PRO A 1 121 ? 7.493 -16.780 8.798 1.00 93.56 121 PRO A C 1
ATOM 991 O O . PRO A 1 121 ? 7.680 -15.680 9.326 1.00 93.56 121 PRO A O 1
ATOM 994 N N . ASP A 1 122 ? 7.377 -16.946 7.479 1.00 94.50 122 ASP A N 1
ATOM 995 C CA . ASP A 1 122 ? 7.643 -15.917 6.477 1.00 94.50 122 ASP A CA 1
ATOM 996 C C . ASP A 1 122 ? 6.409 -15.109 6.051 1.00 94.50 122 ASP A C 1
ATOM 998 O O . ASP A 1 122 ? 6.559 -14.160 5.287 1.00 94.50 122 ASP A O 1
ATOM 1002 N N . GLN A 1 123 ? 5.205 -15.401 6.565 1.00 95.44 123 GLN A N 1
ATOM 1003 C CA . GLN A 1 123 ? 3.982 -14.683 6.174 1.00 95.44 123 GLN A CA 1
ATOM 1004 C C . GLN A 1 123 ? 4.127 -13.166 6.369 1.00 95.44 123 GLN A C 1
ATOM 1006 O O . GLN A 1 123 ? 4.362 -12.699 7.478 1.00 95.44 123 GLN A O 1
ATOM 1011 N N . GLY A 1 124 ? 3.969 -12.367 5.318 1.00 93.19 124 GLY A N 1
ATOM 1012 C CA . GLY A 1 124 ? 4.136 -10.912 5.367 1.00 93.19 124 GLY A CA 1
ATOM 1013 C C . GLY A 1 124 ? 5.596 -10.438 5.428 1.00 93.19 124 GLY A C 1
ATOM 1014 O O . GLY A 1 124 ? 5.836 -9.251 5.647 1.00 93.19 124 GLY A O 1
ATOM 1015 N N . SER A 1 125 ? 6.575 -11.333 5.255 1.00 95.44 125 SER A N 1
ATOM 1016 C CA . SER A 1 125 ? 7.965 -10.968 4.949 1.00 95.44 125 SER A CA 1
ATOM 1017 C C . SER A 1 125 ? 8.102 -10.566 3.473 1.00 95.44 125 SER A C 1
ATOM 1019 O O . SER A 1 125 ? 7.324 -11.057 2.651 1.00 95.44 125 SER A O 1
ATOM 1021 N N . PRO A 1 126 ? 9.067 -9.695 3.113 1.00 95.88 126 PRO A N 1
ATOM 1022 C CA . PRO A 1 126 ? 9.283 -9.285 1.726 1.00 95.88 126 PRO A CA 1
ATOM 1023 C C . PRO A 1 126 ? 9.537 -10.475 0.798 1.00 95.88 126 PRO A C 1
ATOM 1025 O O . PRO A 1 126 ? 10.332 -11.358 1.116 1.00 95.88 126 PRO A O 1
ATOM 1028 N N . GLU A 1 127 ? 8.886 -10.459 -0.359 1.00 94.81 127 GLU A N 1
ATOM 1029 C CA . GLU A 1 127 ? 9.042 -11.448 -1.422 1.00 94.81 127 GLU A CA 1
ATOM 1030 C C . GLU A 1 127 ? 9.614 -10.762 -2.684 1.00 94.81 127 GLU A C 1
ATOM 1032 O O . GLU A 1 127 ? 9.233 -9.626 -2.988 1.00 94.81 127 GLU A O 1
ATOM 1037 N N . PRO A 1 128 ? 10.542 -11.397 -3.426 1.00 92.38 128 PRO A N 1
ATOM 1038 C CA . PRO A 1 128 ? 11.060 -10.848 -4.679 1.00 92.38 128 PRO A CA 1
ATOM 1039 C C . PRO A 1 128 ? 9.973 -10.753 -5.752 1.00 92.38 128 PRO A C 1
ATOM 1041 O O . PRO A 1 128 ? 9.248 -11.716 -5.989 1.00 92.38 128 PRO A O 1
ATOM 1044 N N . PHE A 1 129 ? 9.894 -9.623 -6.459 1.00 89.88 129 PHE A N 1
ATOM 1045 C CA . PHE A 1 129 ? 8.918 -9.460 -7.538 1.00 89.88 129 PHE A CA 1
ATOM 1046 C C . PHE A 1 129 ? 9.190 -10.457 -8.690 1.00 89.88 129 PHE A C 1
ATOM 1048 O O . PHE A 1 129 ? 10.347 -10.598 -9.097 1.00 89.88 129 PHE A O 1
ATOM 1055 N N . PRO A 1 130 ? 8.167 -11.134 -9.254 1.00 88.19 130 PRO A N 1
ATOM 1056 C CA . PRO A 1 130 ? 8.366 -12.091 -10.340 1.00 88.19 130 PRO A CA 1
ATOM 1057 C C . PRO A 1 130 ? 9.005 -11.469 -11.585 1.00 88.19 130 PRO A C 1
ATOM 1059 O O . PRO A 1 130 ? 8.726 -10.322 -11.942 1.00 88.19 130 PRO A O 1
ATOM 1062 N N . ALA A 1 131 ? 9.823 -12.255 -12.287 1.00 80.44 131 ALA A N 1
ATOM 1063 C CA . ALA A 1 131 ? 10.450 -11.830 -13.533 1.00 80.44 131 ALA A CA 1
ATOM 1064 C C . ALA A 1 131 ? 9.409 -11.525 -14.630 1.00 80.44 131 ALA A C 1
ATOM 1066 O O . ALA A 1 131 ? 8.347 -12.150 -14.716 1.00 80.44 131 ALA A O 1
ATOM 1067 N N . ALA A 1 132 ? 9.732 -10.570 -15.506 1.00 74.50 132 ALA A N 1
ATOM 1068 C CA . ALA A 1 132 ? 8.886 -10.233 -16.646 1.00 74.50 132 ALA A CA 1
ATOM 1069 C C . ALA A 1 132 ? 8.753 -11.433 -17.603 1.00 74.50 132 ALA A C 1
ATOM 1071 O O . ALA A 1 132 ? 9.732 -12.092 -17.939 1.00 74.50 132 ALA A O 1
ATOM 1072 N N . THR A 1 133 ? 7.529 -11.698 -18.061 1.00 67.81 133 THR A N 1
ATOM 1073 C CA . THR A 1 133 ? 7.187 -12.875 -18.889 1.00 67.81 133 THR A CA 1
ATOM 1074 C C . THR A 1 133 ? 7.207 -12.590 -20.395 1.00 67.81 133 THR A C 1
ATOM 1076 O O . THR A 1 133 ? 7.198 -13.528 -21.184 1.00 67.81 133 THR A O 1
ATOM 1079 N N . HIS A 1 134 ? 7.274 -11.321 -20.819 1.00 60.84 134 HIS A N 1
ATOM 1080 C CA . HIS A 1 134 ? 7.335 -10.923 -22.233 1.00 60.84 134 HIS A CA 1
ATOM 1081 C C . HIS A 1 134 ? 8.426 -9.875 -22.493 1.00 60.84 134 HIS A C 1
ATOM 1083 O O . HIS A 1 134 ? 8.711 -9.039 -21.633 1.00 60.84 134 HIS A O 1
ATOM 1089 N N . GLN A 1 135 ? 8.997 -9.879 -23.709 1.00 52.94 135 GLN A N 1
ATOM 1090 C CA . GLN A 1 135 ? 9.858 -8.793 -24.188 1.00 52.94 135 GLN A CA 1
ATOM 1091 C C . GLN A 1 135 ? 9.093 -7.467 -24.100 1.00 52.94 135 GLN A C 1
ATOM 1093 O O . GLN A 1 135 ? 8.033 -7.289 -24.705 1.00 52.94 135 GLN A O 1
ATOM 1098 N N . ARG A 1 136 ? 9.622 -6.558 -23.280 1.00 53.94 136 ARG A N 1
ATOM 1099 C CA . ARG A 1 136 ? 9.001 -5.280 -22.937 1.00 53.94 136 ARG A CA 1
ATOM 1100 C C . ARG A 1 136 ? 8.758 -4.468 -24.208 1.00 53.94 136 ARG A C 1
ATOM 1102 O O . ARG A 1 136 ? 9.685 -4.225 -24.977 1.00 53.94 136 ARG A O 1
ATOM 1109 N N . ARG A 1 137 ? 7.515 -4.028 -24.433 1.00 47.09 137 ARG A N 1
ATOM 1110 C CA . ARG A 1 137 ? 7.219 -3.074 -25.511 1.00 47.09 137 ARG A CA 1
ATOM 1111 C C . ARG A 1 137 ? 7.946 -1.766 -25.202 1.00 47.09 137 ARG A C 1
ATOM 1113 O O . ARG A 1 137 ? 7.779 -1.205 -24.122 1.00 47.09 137 ARG A O 1
ATOM 1120 N N . SER A 1 138 ? 8.770 -1.326 -26.148 1.00 44.06 138 SER A N 1
ATOM 1121 C CA . SER A 1 138 ? 9.653 -0.168 -26.037 1.00 44.06 138 SER A CA 1
ATOM 1122 C C . SER A 1 138 ? 8.947 1.083 -25.502 1.00 44.06 138 SER A C 1
ATOM 1124 O O . SER A 1 138 ? 7.866 1.463 -25.951 1.00 44.06 138 SER A O 1
ATOM 1126 N N . SER A 1 139 ? 9.642 1.737 -24.581 1.00 49.91 139 SER A N 1
ATOM 1127 C CA . SER A 1 139 ? 9.396 3.019 -23.926 1.00 49.91 139 SER A CA 1
ATOM 1128 C C . SER A 1 139 ? 8.978 4.168 -24.861 1.00 49.91 139 SER A C 1
ATOM 1130 O O . SER A 1 139 ? 9.828 4.954 -25.259 1.00 49.91 139 SER A O 1
ATOM 1132 N N . HIS A 1 140 ? 7.687 4.322 -25.182 1.00 43.94 140 HIS A N 1
ATOM 1133 C CA . HIS A 1 140 ? 7.179 5.552 -25.828 1.00 43.94 140 HIS A CA 1
ATOM 1134 C C . HIS A 1 140 ? 5.824 6.077 -25.314 1.00 43.94 140 HIS A C 1
ATOM 1136 O O . HIS A 1 140 ? 5.375 7.126 -25.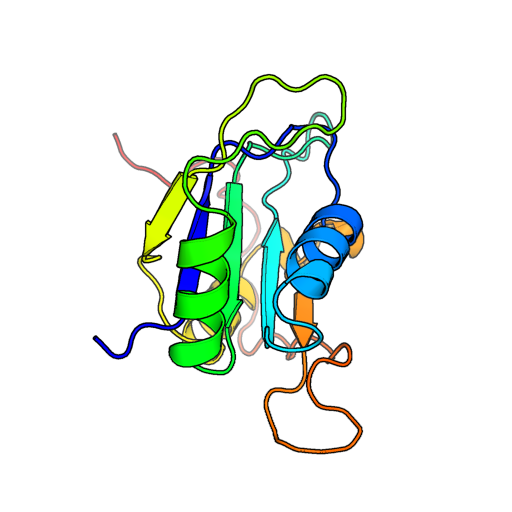765 1.00 43.94 140 HIS A O 1
ATOM 1142 N N . HIS A 1 141 ? 5.197 5.466 -24.302 1.00 41.56 141 HIS A N 1
ATOM 1143 C CA . HIS A 1 141 ? 3.982 6.024 -23.686 1.00 41.56 141 HIS A CA 1
ATOM 1144 C C . HIS A 1 141 ? 4.244 6.538 -22.267 1.00 41.56 141 HIS A C 1
ATOM 1146 O O . HIS A 1 141 ? 3.795 5.965 -21.282 1.00 41.56 141 HIS A O 1
ATOM 1152 N N . ARG A 1 142 ? 4.964 7.663 -22.165 1.00 47.81 142 ARG A N 1
ATOM 1153 C CA . ARG A 1 142 ? 5.185 8.398 -20.902 1.00 47.81 142 ARG A CA 1
ATOM 1154 C C . ARG A 1 142 ? 3.982 9.237 -20.429 1.00 47.81 142 ARG A C 1
ATOM 1156 O O . ARG A 1 142 ? 4.106 9.927 -19.427 1.00 47.81 142 ARG A O 1
ATOM 1163 N N . GLY A 1 143 ? 2.825 9.195 -21.098 1.00 38.94 143 GLY A N 1
ATOM 1164 C CA . GLY A 1 143 ? 1.737 10.142 -20.798 1.00 38.94 143 GLY A CA 1
ATOM 1165 C C . GLY A 1 143 ? 0.298 9.687 -21.033 1.00 38.94 143 GLY A C 1
ATOM 1166 O O . GLY A 1 143 ? -0.596 10.507 -20.890 1.00 38.94 143 GLY A O 1
ATOM 1167 N N . ALA A 1 144 ? 0.027 8.424 -21.363 1.00 39.97 144 ALA A N 1
ATOM 1168 C CA . ALA A 1 144 ? -1.336 7.988 -21.687 1.00 39.97 144 ALA A CA 1
ATOM 1169 C C . ALA A 1 144 ? -1.733 6.746 -20.883 1.00 39.97 144 ALA A C 1
ATOM 1171 O O . ALA A 1 144 ? -1.676 5.623 -21.372 1.00 39.97 144 ALA A O 1
ATOM 1172 N N . LEU A 1 145 ? -2.130 6.950 -19.625 1.00 45.16 145 LEU A N 1
ATOM 1173 C CA . LEU A 1 145 ? -2.954 5.972 -18.900 1.00 45.16 145 LEU A CA 1
ATOM 1174 C C . LEU A 1 145 ? -4.386 6.471 -18.662 1.00 45.16 145 LEU A C 1
ATOM 1176 O O . LEU A 1 145 ? -5.143 5.789 -17.982 1.00 45.16 145 LEU A O 1
ATOM 1180 N N . TYR A 1 146 ? -4.767 7.605 -19.255 1.00 41.19 146 TYR A N 1
ATOM 1181 C CA . TYR A 1 146 ? -6.152 8.060 -19.358 1.00 41.19 146 TYR A CA 1
ATOM 1182 C C . TYR A 1 146 ? -6.364 8.768 -20.706 1.00 41.19 146 TYR A C 1
ATOM 1184 O O . TYR A 1 146 ? -5.561 9.612 -21.098 1.00 41.19 146 TYR A O 1
ATOM 1192 N N . VAL A 1 147 ? -7.420 8.366 -21.412 1.00 33.12 147 VAL A N 1
ATOM 1193 C CA . VAL A 1 147 ? -8.061 9.090 -22.528 1.00 33.12 147 VAL A CA 1
ATOM 1194 C C . VAL A 1 147 ? -9.136 9.995 -21.883 1.00 33.12 147 VAL A C 1
ATOM 1196 O O . VAL A 1 147 ? -9.620 9.581 -20.823 1.00 33.12 147 VAL A O 1
ATOM 1199 N N . PRO A 1 148 ? -9.443 11.201 -22.421 1.00 45.78 148 PRO A N 1
ATOM 1200 C CA . PRO A 1 148 ? -10.330 12.176 -21.771 1.00 45.78 148 PRO A CA 1
ATOM 1201 C C . PRO A 1 148 ? -11.655 11.613 -21.250 1.00 45.78 148 PRO A C 1
ATOM 1203 O O . PRO A 1 148 ? -12.228 10.729 -21.927 1.00 45.78 148 PRO A O 1
#

Sequence (148 aa):
DTRTTIMIKNIPNQMSDKDLITYINKVVPRRIDFLYLRVDFSNGCNVGYAFVNFITVQDLLTFVKKCLGQKWNMFSSEKVLQMSYANYQGKDALVEKFKNSCIMDEREAWQPKIFYSEPGPDQGSPEPFPAATHQRRSSHHRGALYVP

Solvent-accessible surface area (backbone atoms only — not comparable to full-atom values): 8662 Å² total; per-residue (Å²): 136,86,71,29,21,31,32,42,31,52,45,60,41,86,56,49,60,68,53,51,50,52,58,46,37,76,73,46,63,55,39,42,27,30,41,32,50,46,60,39,84,90,80,71,32,33,76,22,38,29,42,39,23,28,68,38,50,67,49,38,52,55,44,47,74,73,44,58,74,35,62,67,80,48,92,90,35,85,42,47,32,41,73,44,78,38,95,61,57,48,53,67,52,47,48,65,62,45,52,82,36,74,55,73,76,50,60,75,91,58,31,72,45,38,21,36,67,58,92,60,98,55,34,32,36,85,40,84,80,72,78,64,90,64,87,73,80,77,94,75,77,92,76,71,93,69,79,136

Nearest PDB structures (foldseek):
  6yyl-assembly2_C  TM=9.678E-01  e=2.201E-19  Schizosaccharomyces pombe 972h-
  7dus-assembly1_A-2  TM=8.264E-01  e=2.199E-13  Schizosaccharomyces pombe 972h-
  3n9u-assembly1_C  TM=7.473E-01  e=2.059E-04  Homo sapiens
  8xme-assembly1_M  TM=7.021E-01  e=2.499E-04  Arabidopsis thaliana
  2lkz-assembly1_A  TM=7.041E-01  e=1.523E-03  Homo sapiens